Protein AF-A0A087TX64-F1 (afdb_monomer)

Sequence (82 aa):
MSKLMHKSELNEGNVSFYLVLFERWARCIELEEQNWLSQLLGLLPYEITHLIAREPEEKANDYKHVKQLLLRKFELALNSFG

Organism: Stegodyphus mimosarum (NCBI:txid407821)

Mean predicted aligned error: 9.07 Å

Nearest PDB structures (foldseek):
  7r24-assembly1_A  TM=7.266E-01  e=2.445E+00  Rattus norvegicus
  6sqw-assembly1_A  TM=3.034E-01  e=9.352E+00  Mus musculus
  7mu5-assembly2_F  TM=2.791E-01  e=8.799E+00  Homo sapiens

pLDDT: mean 76.26, std 16.76, range [39.81, 91.75]

Foldseek 3Di:
DDDDPDPPPVDLVCLVVVVVVLVVVCVVVVPDPQCSLVVVLVVDDPVLVVQLVPDDPVQSSDPVSSSVSSCVVSVVVVVVVD

Solvent-accessible surface area (backbone atoms only — not comparable to full-atom values): 5044 Å² total; per-residue (Å²): 139,84,72,82,78,69,95,80,65,82,48,68,83,37,60,65,57,49,52,53,52,48,54,51,51,37,59,74,70,67,54,57,73,87,50,47,49,64,55,46,56,75,70,48,57,69,76,59,48,55,59,43,69,73,43,59,67,77,48,50,70,28,56,70,52,45,51,49,54,53,46,54,59,32,54,53,58,64,65,71,77,117

Radius of gyration: 13.31 Å; Cα contacts (8 Å, |Δi|>4): 35; chains: 1; bounding box: 35×32×33 Å

Secondary structure (DSSP, 8-state):
------TT---TT-HHHHHHHHHHHHHHTT--HHHHHHHHHHHS-HHHHHHHTTS-HHHHT-HHHHHHHHHHHHHHHHHT--

Structure (mmCIF, N/CA/C/O backbone):
data_AF-A0A087TX64-F1
#
_entry.id   AF-A0A087TX64-F1
#
loop_
_atom_site.group_PDB
_atom_site.id
_atom_site.type_symbol
_atom_site.label_atom_id
_atom_site.label_alt_id
_atom_site.label_comp_id
_atom_site.label_asym_id
_atom_site.label_entity_id
_atom_site.label_seq_id
_atom_site.pdbx_PDB_ins_code
_atom_site.Cartn_x
_atom_site.Cartn_y
_atom_site.Cartn_z
_atom_site.occupancy
_atom_site.B_iso_or_equiv
_atom_site.auth_seq_id
_atom_site.auth_comp_id
_atom_site.auth_asym_id
_atom_site.auth_atom_id
_atom_site.pdbx_PDB_model_num
ATOM 1 N N . MET A 1 1 ? 20.134 15.562 6.488 1.00 42.00 1 MET A N 1
ATOM 2 C CA . MET A 1 1 ? 19.304 15.680 5.266 1.00 42.00 1 MET A CA 1
ATOM 3 C C . MET A 1 1 ? 19.932 14.840 4.165 1.00 42.00 1 MET A C 1
ATOM 5 O O . MET A 1 1 ? 20.680 15.356 3.347 1.00 42.00 1 MET A O 1
ATOM 9 N N . SER A 1 2 ? 19.720 13.526 4.193 1.00 39.81 2 SER A N 1
ATOM 10 C CA . SER A 1 2 ? 20.337 12.609 3.233 1.00 39.81 2 SER A CA 1
ATOM 11 C C . SER A 1 2 ? 19.318 12.151 2.196 1.00 39.81 2 SER A C 1
ATOM 13 O O . SER A 1 2 ? 18.491 11.293 2.473 1.00 39.81 2 SER A O 1
ATOM 15 N N . LYS A 1 3 ? 19.486 12.732 1.004 1.00 44.94 3 LYS A N 1
ATOM 16 C CA . LYS A 1 3 ? 19.330 12.102 -0.311 1.00 44.94 3 LYS A CA 1
ATOM 17 C C . LYS A 1 3 ? 17.906 11.678 -0.696 1.00 44.94 3 LYS A C 1
ATOM 19 O O . LYS A 1 3 ? 17.455 10.580 -0.398 1.00 44.94 3 LYS A O 1
ATOM 24 N N . LEU A 1 4 ? 17.251 12.579 -1.440 1.00 52.81 4 LEU A N 1
ATOM 25 C CA . LEU A 1 4 ? 16.139 12.268 -2.339 1.00 52.81 4 LEU A CA 1
ATOM 26 C C . LEU A 1 4 ? 16.445 10.963 -3.089 1.00 52.81 4 LEU A C 1
ATOM 28 O O . LEU A 1 4 ? 17.519 10.829 -3.682 1.00 52.81 4 LEU A O 1
ATOM 32 N N . MET A 1 5 ? 15.502 10.023 -3.027 1.00 49.38 5 MET A N 1
ATOM 33 C CA . MET A 1 5 ? 15.574 8.721 -3.682 1.00 49.38 5 MET A CA 1
ATOM 34 C C . MET A 1 5 ? 15.917 8.891 -5.164 1.00 49.38 5 MET A C 1
ATOM 36 O O . MET A 1 5 ? 15.294 9.675 -5.885 1.00 49.38 5 MET A O 1
ATOM 40 N N . HIS A 1 6 ? 16.953 8.179 -5.601 1.00 47.41 6 HIS A N 1
ATOM 41 C CA . HIS A 1 6 ? 17.414 8.202 -6.978 1.00 47.41 6 HIS A CA 1
ATOM 42 C C . HIS A 1 6 ? 16.284 7.687 -7.878 1.00 47.41 6 HIS A C 1
ATOM 44 O O . HIS A 1 6 ? 15.782 6.580 -7.702 1.00 47.41 6 HIS A O 1
ATOM 50 N N . LYS A 1 7 ? 15.907 8.494 -8.872 1.00 49.91 7 LYS A N 1
ATOM 51 C CA . LYS A 1 7 ? 14.841 8.261 -9.865 1.00 49.91 7 LYS A CA 1
ATOM 52 C C . LYS A 1 7 ? 15.047 6.995 -10.735 1.00 49.91 7 LYS A C 1
ATOM 54 O O . LYS A 1 7 ? 14.281 6.760 -11.657 1.00 49.91 7 LYS A O 1
ATOM 59 N N . SER A 1 8 ? 16.089 6.204 -10.465 1.00 42.06 8 SER A N 1
ATOM 60 C CA . SER A 1 8 ? 16.617 5.112 -11.292 1.00 42.06 8 SER A CA 1
ATOM 61 C C . SER A 1 8 ? 16.540 3.714 -10.652 1.00 42.06 8 SER A C 1
ATOM 63 O O . SER A 1 8 ? 17.044 2.768 -11.245 1.00 42.06 8 SER 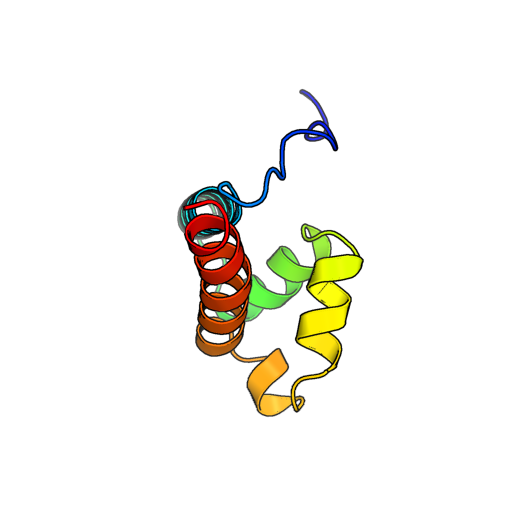A O 1
ATOM 65 N N . GLU A 1 9 ? 15.924 3.553 -9.474 1.00 50.50 9 GLU A N 1
ATOM 66 C CA . GLU A 1 9 ? 15.781 2.247 -8.789 1.00 50.50 9 GLU A CA 1
ATOM 67 C C . GLU A 1 9 ? 14.345 1.694 -8.759 1.00 50.50 9 GLU A C 1
ATOM 69 O O . GLU A 1 9 ? 14.080 0.685 -8.113 1.00 50.50 9 GLU A O 1
ATOM 74 N N . LEU A 1 10 ? 13.403 2.283 -9.497 1.00 50.78 10 LEU A N 1
ATOM 75 C CA . LEU A 1 10 ? 12.112 1.643 -9.775 1.00 50.78 10 LEU A CA 1
ATOM 76 C C . LEU A 1 10 ? 12.241 0.768 -11.029 1.00 50.78 10 LEU A C 1
ATOM 78 O O . LEU A 1 10 ? 11.619 1.029 -12.051 1.00 50.78 10 LEU A O 1
ATOM 82 N N . ASN A 1 11 ? 13.100 -0.250 -10.959 1.00 53.69 11 ASN A N 1
ATOM 83 C CA . ASN A 1 11 ? 13.063 -1.347 -11.922 1.00 53.69 11 ASN A CA 1
ATOM 84 C C . ASN A 1 11 ? 11.825 -2.202 -11.602 1.00 53.69 11 ASN A C 1
ATOM 86 O O . ASN A 1 11 ? 11.458 -2.324 -10.433 1.00 53.69 11 ASN A O 1
ATOM 90 N N . GLU A 1 12 ? 11.170 -2.779 -12.605 1.00 52.34 12 GLU A N 1
ATOM 91 C CA . GLU A 1 12 ? 9.828 -3.388 -12.506 1.00 52.34 12 GLU A CA 1
ATOM 92 C C . GLU A 1 12 ? 9.688 -4.498 -11.433 1.00 52.34 12 GLU A C 1
ATOM 94 O O . GLU A 1 12 ? 8.578 -4.807 -11.011 1.00 52.34 12 GLU A O 1
ATOM 99 N N . GLY A 1 13 ? 10.796 -5.020 -10.890 1.00 53.56 13 GLY A N 1
ATOM 100 C CA . GLY A 1 13 ? 10.831 -5.925 -9.730 1.00 53.56 13 GLY A CA 1
ATOM 101 C C . GLY A 1 13 ? 10.777 -5.276 -8.330 1.00 53.56 13 GLY A C 1
ATOM 102 O O . GLY A 1 13 ? 10.710 -6.002 -7.340 1.00 53.56 13 GLY A O 1
ATOM 103 N N . ASN A 1 14 ? 10.786 -3.942 -8.203 1.00 65.62 14 ASN A N 1
ATOM 104 C CA . ASN A 1 14 ? 10.994 -3.241 -6.920 1.00 65.62 14 ASN A CA 1
ATOM 105 C C . ASN A 1 14 ? 9.724 -2.657 -6.271 1.00 65.62 14 ASN A C 1
ATOM 107 O O . ASN A 1 14 ? 9.801 -2.113 -5.169 1.00 65.62 14 ASN A O 1
ATOM 111 N N . VAL A 1 15 ? 8.546 -2.771 -6.895 1.00 74.75 15 VAL A N 1
ATOM 112 C CA . VAL A 1 15 ? 7.296 -2.207 -6.337 1.00 74.75 15 VAL A CA 1
ATOM 113 C C . VAL A 1 15 ? 6.812 -2.977 -5.108 1.00 74.75 15 VAL A C 1
ATOM 115 O O . VAL A 1 15 ? 6.370 -2.367 -4.137 1.00 74.75 15 VAL A O 1
ATOM 118 N N . SER A 1 16 ? 6.962 -4.304 -5.090 1.00 75.25 16 SER A N 1
ATOM 119 C CA . SER A 1 16 ? 6.669 -5.125 -3.907 1.00 75.25 16 SER A CA 1
ATOM 120 C C . SER A 1 16 ? 7.572 -4.750 -2.726 1.00 75.25 16 SER A C 1
ATOM 122 O O . SER A 1 16 ? 7.087 -4.564 -1.609 1.00 75.25 16 SER A O 1
ATOM 124 N N . PHE A 1 17 ? 8.869 -4.555 -2.980 1.00 77.06 17 PHE A N 1
ATOM 125 C CA . PHE A 1 17 ? 9.833 -4.094 -1.982 1.00 77.06 17 PHE A CA 1
ATOM 126 C C . PHE A 1 17 ? 9.498 -2.687 -1.473 1.00 77.06 17 PHE A C 1
ATOM 128 O O . PHE A 1 17 ? 9.517 -2.443 -0.266 1.00 77.06 17 PHE A O 1
ATOM 135 N N . TYR A 1 18 ? 9.120 -1.782 -2.378 1.00 79.25 18 TYR A N 1
ATOM 136 C CA . TYR A 1 18 ? 8.724 -0.421 -2.035 1.00 79.25 18 TYR A CA 1
ATOM 137 C C . TYR A 1 18 ? 7.479 -0.383 -1.144 1.00 79.25 18 TYR A C 1
ATOM 139 O O . TYR A 1 18 ? 7.467 0.314 -0.131 1.00 79.25 18 TYR A O 1
ATOM 147 N N . LEU A 1 19 ? 6.459 -1.181 -1.472 1.00 83.88 19 LEU A N 1
ATOM 148 C CA . LEU A 1 19 ? 5.249 -1.307 -0.659 1.00 83.88 19 LEU A CA 1
ATOM 149 C C . LEU A 1 19 ? 5.577 -1.817 0.748 1.00 83.88 19 LEU A C 1
ATOM 151 O O . LEU A 1 19 ? 5.108 -1.244 1.726 1.00 83.88 19 LEU A O 1
ATOM 155 N N . VAL A 1 20 ? 6.437 -2.833 0.874 1.00 85.12 20 VAL A N 1
ATOM 156 C CA . VAL A 1 20 ? 6.872 -3.342 2.188 1.00 85.12 20 VAL A CA 1
ATOM 157 C C . VAL A 1 20 ? 7.645 -2.285 2.981 1.00 85.12 20 VAL A C 1
ATOM 159 O O . VAL A 1 20 ? 7.452 -2.166 4.194 1.00 85.12 20 VAL A O 1
ATOM 162 N N . LEU A 1 21 ? 8.517 -1.510 2.331 1.00 85.44 21 LEU A N 1
ATOM 163 C CA . LEU A 1 21 ? 9.258 -0.432 2.988 1.00 85.44 21 LEU A CA 1
ATOM 164 C C . LEU A 1 21 ? 8.318 0.677 3.473 1.00 85.44 21 LEU A C 1
ATOM 166 O O . LEU A 1 21 ? 8.452 1.132 4.610 1.00 85.44 21 LEU A O 1
ATOM 170 N N . PHE A 1 22 ? 7.351 1.063 2.642 1.00 88.12 22 PHE A N 1
ATOM 171 C CA . PHE A 1 22 ? 6.321 2.030 2.995 1.00 88.12 22 PHE A CA 1
ATOM 172 C C . PHE A 1 22 ? 5.500 1.561 4.203 1.00 88.12 22 PHE A C 1
ATOM 174 O O . PHE A 1 22 ? 5.375 2.306 5.168 1.00 88.12 22 PHE A O 1
ATOM 181 N N . GLU A 1 23 ? 5.007 0.318 4.205 1.00 89.38 23 GLU A N 1
ATOM 182 C CA . GLU A 1 23 ? 4.226 -0.229 5.327 1.00 89.38 23 GLU A CA 1
ATOM 183 C C . GLU A 1 23 ? 5.035 -0.257 6.628 1.00 89.38 23 GLU A C 1
ATOM 185 O O . GLU A 1 23 ? 4.508 0.030 7.703 1.00 89.38 23 GLU A O 1
ATOM 190 N N . ARG A 1 24 ? 6.331 -0.580 6.549 1.00 89.62 24 ARG A N 1
ATOM 191 C CA . ARG A 1 24 ? 7.230 -0.523 7.710 1.00 89.62 24 ARG A CA 1
ATOM 192 C C . ARG A 1 24 ? 7.412 0.904 8.207 1.00 89.62 24 ARG A C 1
ATOM 194 O O . ARG A 1 24 ? 7.304 1.125 9.407 1.00 89.62 24 ARG A O 1
ATOM 201 N N . TRP A 1 25 ? 7.659 1.854 7.309 1.00 89.94 25 TRP A N 1
ATOM 202 C CA . TRP A 1 25 ? 7.795 3.263 7.668 1.00 89.94 25 TRP A CA 1
ATOM 203 C C . TRP A 1 25 ? 6.512 3.804 8.301 1.00 89.94 25 TRP A C 1
ATOM 205 O O . TRP A 1 25 ? 6.574 4.366 9.390 1.00 89.94 25 TRP A O 1
ATOM 215 N N . ALA A 1 26 ? 5.360 3.545 7.681 1.00 89.75 26 ALA A N 1
ATOM 216 C CA . ALA A 1 26 ? 4.050 3.957 8.163 1.00 89.75 26 ALA A CA 1
ATOM 217 C C . ALA A 1 26 ? 3.753 3.393 9.560 1.00 89.75 26 ALA A C 1
ATOM 219 O O . ALA A 1 26 ? 3.308 4.129 10.433 1.00 89.75 26 ALA A O 1
ATOM 220 N N . ARG A 1 27 ? 4.088 2.120 9.816 1.00 89.62 27 ARG A N 1
ATOM 221 C CA . ARG A 1 27 ? 3.994 1.527 11.162 1.00 89.62 27 ARG A CA 1
ATOM 222 C C . ARG A 1 27 ? 4.971 2.147 12.156 1.00 89.62 27 ARG A C 1
ATOM 224 O O . ARG A 1 27 ? 4.598 2.352 13.302 1.00 89.62 27 ARG A O 1
ATOM 231 N N . CYS A 1 28 ? 6.203 2.445 11.743 1.00 91.25 28 CYS A N 1
ATOM 232 C CA . CYS A 1 28 ? 7.200 3.069 12.618 1.00 91.25 28 CYS A CA 1
ATOM 233 C C . CYS A 1 28 ? 6.784 4.461 13.099 1.00 91.25 28 CYS A C 1
ATOM 235 O O . CYS A 1 28 ? 7.179 4.851 14.193 1.00 91.25 28 CYS A O 1
ATOM 237 N N . ILE A 1 29 ? 6.026 5.201 12.290 1.00 91.56 29 ILE A N 1
ATOM 238 C CA . ILE A 1 29 ? 5.505 6.523 12.656 1.00 91.56 29 ILE A CA 1
ATOM 239 C C . ILE A 1 29 ? 4.051 6.478 13.150 1.00 91.56 29 ILE A C 1
ATOM 241 O O . ILE A 1 29 ? 3.440 7.531 13.290 1.00 91.56 29 ILE A O 1
ATOM 245 N N . GLU A 1 30 ? 3.496 5.277 13.357 1.00 91.06 30 GLU A N 1
ATOM 246 C CA . GLU A 1 30 ? 2.103 5.053 13.770 1.00 91.06 30 GLU A CA 1
ATOM 247 C C . GLU A 1 30 ? 1.082 5.798 12.891 1.00 91.06 30 GLU A C 1
ATOM 249 O O . GLU A 1 30 ? 0.074 6.321 13.363 1.00 91.06 30 GLU A O 1
ATOM 254 N N . LEU A 1 31 ? 1.346 5.855 11.582 1.00 90.62 31 LEU A N 1
ATOM 255 C CA . LEU A 1 31 ? 0.459 6.501 10.626 1.00 90.62 31 LEU A CA 1
ATOM 256 C C . LEU A 1 31 ? -0.873 5.749 10.577 1.00 90.62 31 LEU A C 1
ATOM 258 O O . LEU A 1 31 ? -0.901 4.536 10.371 1.00 90.62 31 LEU A O 1
ATOM 262 N N . GLU A 1 32 ? -1.978 6.477 10.694 1.00 88.94 32 GLU A N 1
ATOM 263 C CA . GLU A 1 32 ? -3.313 5.901 10.539 1.00 88.94 32 GLU A CA 1
ATOM 264 C C . GLU A 1 32 ? -3.512 5.352 9.120 1.00 88.94 32 GLU A C 1
ATOM 266 O O . GLU A 1 32 ? -3.194 6.034 8.145 1.00 88.94 32 GLU A O 1
ATOM 271 N N . GLU A 1 33 ? -4.079 4.148 8.985 1.00 83.38 33 GLU A N 1
ATOM 272 C CA . GLU A 1 33 ? -4.254 3.472 7.686 1.00 83.38 33 GLU A CA 1
ATOM 273 C C . GLU A 1 33 ? -5.026 4.316 6.658 1.00 83.38 33 GLU A C 1
ATOM 275 O O . GLU A 1 33 ? -4.704 4.293 5.471 1.00 83.38 33 GLU A O 1
ATOM 280 N N . GLN A 1 34 ? -5.974 5.143 7.108 1.00 84.44 34 GLN A N 1
ATOM 281 C CA . GLN A 1 34 ? -6.708 6.084 6.252 1.00 84.44 34 GLN A CA 1
ATOM 282 C C . GLN A 1 34 ? -5.800 7.107 5.545 1.00 84.44 34 GLN A C 1
ATOM 284 O O . GLN A 1 34 ? -6.110 7.574 4.451 1.00 84.44 34 GLN A O 1
ATOM 289 N N . ASN A 1 35 ? -4.641 7.412 6.133 1.00 88.25 35 ASN A N 1
ATOM 290 C CA . ASN A 1 35 ? -3.654 8.329 5.572 1.00 88.25 35 ASN A CA 1
ATOM 291 C C . ASN A 1 35 ? -2.596 7.609 4.732 1.00 88.25 35 ASN A C 1
ATOM 293 O O . ASN A 1 35 ? -1.795 8.263 4.066 1.00 88.25 35 ASN A O 1
ATOM 297 N N . TRP A 1 36 ? -2.561 6.275 4.730 1.00 89.12 36 TRP A N 1
ATOM 298 C CA . TRP A 1 36 ? -1.525 5.544 4.003 1.00 89.12 36 TRP A CA 1
ATOM 299 C C . TRP A 1 36 ? -1.618 5.794 2.506 1.00 89.12 36 TRP A C 1
ATOM 301 O O . TRP A 1 36 ? -0.604 5.991 1.844 1.00 89.12 36 TRP A O 1
ATOM 311 N N . LEU A 1 37 ? -2.836 5.831 1.975 1.00 87.56 37 LEU A N 1
ATOM 312 C CA . LEU A 1 37 ? -3.056 6.001 0.549 1.00 87.56 37 LEU A CA 1
ATOM 313 C C . LEU A 1 37 ? -2.640 7.393 0.059 1.00 87.56 37 LEU A C 1
ATOM 315 O O . LEU A 1 37 ? -1.947 7.502 -0.950 1.00 87.56 37 LEU A O 1
ATOM 319 N N . SER A 1 38 ? -2.995 8.450 0.792 1.00 87.44 38 SER A N 1
ATOM 320 C CA . SER A 1 38 ? -2.623 9.823 0.432 1.00 87.44 38 SER A CA 1
ATOM 321 C C . SER A 1 38 ? -1.108 10.040 0.495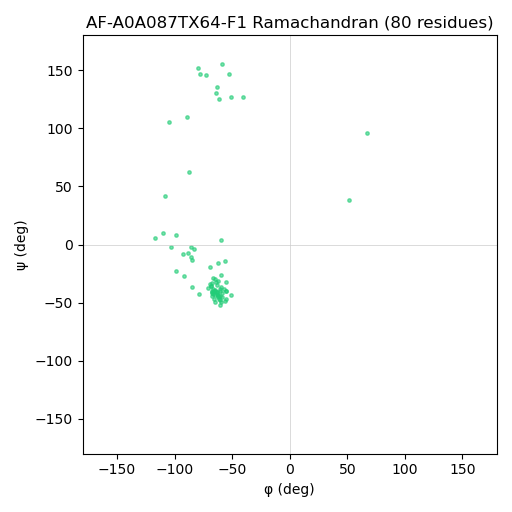 1.00 87.44 38 SER A C 1
ATOM 323 O O . SER A 1 38 ? -0.540 10.654 -0.409 1.00 87.44 38 SER A O 1
ATOM 325 N N . GLN A 1 39 ? -0.436 9.467 1.501 1.00 88.69 39 GLN A N 1
ATOM 326 C CA . GLN A 1 39 ? 1.027 9.488 1.590 1.00 88.69 39 GLN A CA 1
ATOM 327 C C . GLN A 1 39 ? 1.677 8.669 0.470 1.00 88.69 39 GLN A C 1
ATOM 329 O O . GLN A 1 39 ? 2.635 9.126 -0.150 1.00 88.69 39 GLN A O 1
ATOM 334 N N . LEU A 1 40 ? 1.138 7.486 0.162 1.00 86.69 40 LEU A N 1
ATOM 335 C CA . LEU A 1 40 ? 1.643 6.634 -0.911 1.00 86.69 40 LEU A CA 1
ATOM 336 C C . LEU A 1 40 ? 1.531 7.331 -2.276 1.00 86.69 40 LEU A C 1
ATOM 338 O O . LEU A 1 40 ? 2.501 7.343 -3.028 1.00 86.69 40 LEU A O 1
ATOM 342 N N . LEU A 1 41 ? 0.395 7.961 -2.590 1.00 84.25 41 LEU A N 1
ATOM 343 C CA . LEU A 1 41 ? 0.202 8.695 -3.848 1.00 84.25 41 LEU A CA 1
ATOM 344 C C . LEU A 1 41 ? 1.206 9.842 -4.026 1.00 84.25 41 LEU A C 1
ATOM 346 O O . LEU A 1 41 ? 1.668 10.065 -5.142 1.00 84.25 41 LEU A O 1
ATOM 350 N N . GLY A 1 42 ? 1.576 10.535 -2.944 1.00 84.25 42 GLY A N 1
ATOM 351 C CA . GLY A 1 42 ? 2.591 11.594 -2.983 1.00 84.25 42 GLY A CA 1
ATOM 352 C C . GLY A 1 42 ? 4.016 11.089 -3.232 1.00 84.25 42 GLY A C 1
ATOM 353 O O . GLY A 1 42 ? 4.885 11.861 -3.636 1.00 84.25 42 GLY A O 1
ATOM 354 N N . LEU A 1 43 ? 4.259 9.799 -3.000 1.00 82.25 43 LEU A N 1
ATOM 355 C CA . LEU A 1 43 ? 5.557 9.153 -3.175 1.00 82.25 43 LEU A CA 1
ATOM 356 C C . LEU A 1 43 ? 5.686 8.401 -4.508 1.00 82.25 43 LEU A C 1
ATOM 358 O O . LEU A 1 43 ? 6.801 8.147 -4.970 1.00 82.25 43 LEU A O 1
ATOM 362 N N . LEU A 1 44 ? 4.561 8.019 -5.115 1.00 81.44 44 LEU A N 1
ATOM 363 C CA . LEU A 1 44 ? 4.540 7.248 -6.351 1.00 81.44 44 LEU A CA 1
ATOM 364 C C . LEU A 1 44 ? 4.836 8.122 -7.587 1.00 81.44 44 LEU A C 1
ATOM 366 O O . LEU A 1 44 ? 4.417 9.279 -7.654 1.00 81.44 44 LEU A O 1
ATOM 370 N N . PRO A 1 45 ? 5.505 7.564 -8.614 1.00 78.81 45 PRO A N 1
ATOM 371 C CA . PRO A 1 45 ? 5.627 8.204 -9.919 1.00 78.81 45 PRO A CA 1
ATOM 372 C C . PRO A 1 45 ? 4.268 8.480 -10.566 1.00 78.81 45 PRO A C 1
ATOM 374 O O . PRO A 1 45 ? 3.290 7.762 -10.338 1.00 78.81 45 PRO A O 1
ATOM 377 N N . TYR A 1 46 ? 4.244 9.474 -11.453 1.00 80.38 46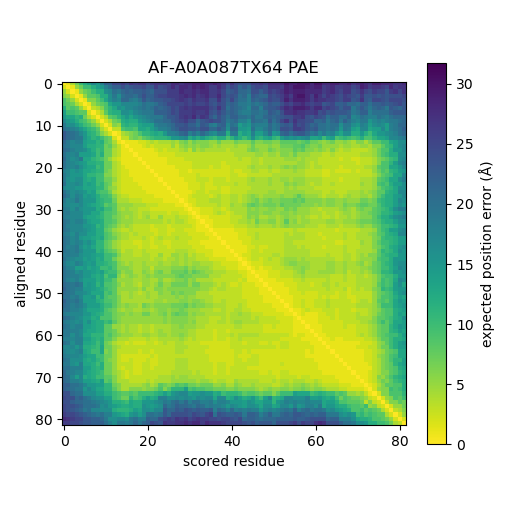 TYR A N 1
ATOM 378 C CA . TYR A 1 46 ? 3.045 9.904 -12.172 1.00 80.38 46 TYR A CA 1
ATOM 379 C C . TYR A 1 46 ? 2.379 8.771 -12.970 1.00 80.38 46 TYR A C 1
ATOM 381 O O . TYR A 1 46 ? 1.157 8.646 -13.009 1.00 80.38 46 TYR A O 1
ATOM 389 N N . GLU A 1 47 ? 3.176 7.902 -13.581 1.00 80.00 47 GLU A N 1
ATOM 390 C CA . GLU A 1 47 ? 2.694 6.780 -14.384 1.00 80.00 47 GLU A CA 1
ATOM 391 C C . GLU A 1 47 ? 1.894 5.782 -13.536 1.00 80.00 47 GLU A C 1
ATOM 393 O O . GLU A 1 47 ? 0.903 5.214 -14.000 1.00 80.00 47 GLU A O 1
ATOM 398 N N . ILE A 1 48 ? 2.297 5.599 -12.275 1.00 80.75 48 ILE A N 1
ATOM 399 C CA . ILE A 1 48 ? 1.637 4.698 -11.332 1.00 80.75 48 ILE A CA 1
ATOM 400 C C . ILE A 1 48 ? 0.373 5.347 -10.761 1.00 80.75 48 ILE A C 1
ATOM 402 O O . ILE A 1 48 ? -0.672 4.698 -10.685 1.00 80.75 48 ILE A O 1
ATOM 406 N N . THR A 1 49 ? 0.427 6.629 -10.398 1.00 83.69 49 THR A N 1
ATOM 407 C CA . THR A 1 49 ? -0.756 7.342 -9.892 1.00 83.69 49 THR A CA 1
ATOM 408 C C . THR A 1 49 ? -1.846 7.459 -10.958 1.00 83.69 49 THR A C 1
ATOM 410 O O . THR A 1 49 ? -3.028 7.334 -10.638 1.00 83.69 49 THR A O 1
ATOM 413 N N . HIS A 1 50 ? -1.476 7.566 -12.238 1.00 83.75 50 HIS A N 1
ATOM 414 C CA . HIS A 1 50 ? -2.431 7.541 -13.345 1.00 83.75 50 HIS A CA 1
ATOM 415 C C . HIS A 1 50 ? -3.153 6.189 -13.492 1.00 83.75 50 HIS A C 1
ATOM 417 O O . HIS A 1 50 ? -4.310 6.156 -13.906 1.00 83.75 50 HIS A O 1
ATOM 423 N N . LEU A 1 51 ? -2.524 5.067 -13.122 1.00 85.81 51 LEU A N 1
ATOM 424 C CA . LEU A 1 51 ? -3.202 3.763 -13.094 1.00 85.81 51 LEU A CA 1
ATOM 425 C C . LEU A 1 51 ? -4.275 3.709 -12.005 1.00 85.81 51 LEU A C 1
ATOM 427 O O . LEU A 1 51 ? -5.358 3.186 -12.252 1.00 85.81 51 LEU A O 1
ATOM 431 N N . ILE A 1 52 ? -3.985 4.272 -10.832 1.00 87.44 52 ILE A N 1
ATOM 432 C CA . ILE A 1 52 ? -4.922 4.328 -9.704 1.00 87.44 52 ILE A CA 1
ATOM 433 C C . ILE A 1 52 ? -6.103 5.247 -10.039 1.00 87.44 52 ILE A C 1
ATOM 435 O O . ILE A 1 52 ? -7.247 4.889 -9.781 1.00 87.44 52 ILE A O 1
ATOM 439 N N . ALA A 1 53 ? -5.849 6.379 -10.703 1.00 87.69 53 ALA A N 1
ATOM 440 C CA . ALA A 1 53 ? -6.882 7.334 -11.116 1.00 87.69 53 ALA A CA 1
ATOM 441 C C . ALA A 1 53 ? -7.914 6.768 -12.113 1.00 87.69 53 ALA A C 1
ATOM 443 O O . ALA A 1 53 ? -8.963 7.371 -12.322 1.00 87.69 53 ALA A O 1
ATOM 444 N N . ARG A 1 54 ? -7.622 5.629 -12.755 1.00 89.44 54 ARG A N 1
ATOM 445 C CA . ARG A 1 54 ? -8.553 4.943 -13.666 1.00 89.44 54 ARG A CA 1
ATOM 446 C C . ARG A 1 54 ? -9.525 4.013 -12.943 1.00 89.44 54 ARG A C 1
ATOM 448 O O . ARG A 1 54 ? -10.480 3.554 -13.569 1.00 89.44 54 ARG A O 1
ATOM 455 N N . GLU A 1 55 ? -9.277 3.709 -11.673 1.00 90.38 55 GLU A N 1
ATOM 456 C CA . GLU A 1 55 ? -10.197 2.928 -10.854 1.00 90.38 55 GLU A CA 1
ATOM 457 C C . GLU A 1 55 ? -11.343 3.817 -10.330 1.00 90.38 55 GLU A C 1
ATOM 459 O O . GLU A 1 55 ? -11.161 5.020 -10.145 1.00 90.38 55 GLU A O 1
ATOM 464 N N . PRO A 1 56 ? -12.530 3.242 -10.066 1.00 91.75 56 PRO A N 1
ATOM 465 C CA . PRO A 1 56 ? -13.609 3.938 -9.365 1.00 91.75 56 PRO A CA 1
ATOM 466 C C . PRO A 1 56 ? -13.126 4.526 -8.036 1.00 91.75 56 PRO A C 1
ATOM 468 O O . PRO A 1 56 ? -12.317 3.895 -7.363 1.00 91.75 56 PRO A O 1
ATOM 471 N N . GLU A 1 57 ? -13.669 5.670 -7.615 1.00 88.00 57 GLU A N 1
ATOM 472 C CA . GLU A 1 57 ? -13.256 6.374 -6.389 1.00 88.00 57 GLU A CA 1
ATOM 473 C C . GLU A 1 57 ? -13.220 5.461 -5.150 1.00 88.00 57 GLU A C 1
ATOM 475 O O . GLU A 1 57 ? -12.240 5.452 -4.412 1.00 88.00 57 GLU A O 1
ATOM 480 N N . GLU A 1 58 ? -14.236 4.613 -4.976 1.00 89.50 58 GLU A N 1
ATOM 481 C CA . GLU A 1 58 ? -14.310 3.621 -3.892 1.00 89.50 58 GLU A CA 1
ATOM 482 C C . GLU A 1 58 ? -13.090 2.685 -3.862 1.00 89.50 58 GLU A C 1
ATOM 484 O O . GLU A 1 58 ? -12.563 2.360 -2.803 1.00 89.50 58 GLU A O 1
ATOM 489 N N . LYS A 1 59 ? -12.621 2.268 -5.040 1.00 88.31 59 LYS A N 1
ATOM 490 C CA . LYS A 1 59 ? -11.488 1.354 -5.221 1.00 88.31 59 LYS A CA 1
ATOM 491 C C . LYS A 1 59 ? -10.148 2.078 -5.200 1.00 88.31 59 LYS A C 1
ATOM 493 O O . LYS A 1 59 ? -9.172 1.537 -4.692 1.00 88.31 59 LYS A O 1
ATOM 498 N N . ALA A 1 60 ? -10.097 3.287 -5.750 1.00 87.62 60 ALA A N 1
ATOM 499 C CA . ALA A 1 60 ? -8.915 4.136 -5.734 1.00 87.62 60 ALA A CA 1
ATOM 500 C C . ALA A 1 60 ? -8.569 4.595 -4.310 1.00 87.62 60 ALA A C 1
ATOM 502 O O . ALA A 1 60 ? -7.393 4.785 -4.018 1.00 87.62 60 ALA A O 1
ATOM 503 N N . ASN A 1 61 ? -9.569 4.712 -3.428 1.00 87.06 61 ASN A N 1
ATOM 504 C CA . ASN A 1 61 ? -9.393 5.045 -2.014 1.00 87.06 61 ASN A CA 1
ATOM 505 C C . ASN A 1 61 ? -9.157 3.825 -1.103 1.00 87.06 61 ASN A C 1
ATOM 507 O O . ASN A 1 61 ? -8.822 3.994 0.069 1.00 87.06 61 ASN A O 1
ATOM 511 N N . ASP A 1 62 ? -9.285 2.598 -1.616 1.00 89.38 62 ASP A N 1
ATOM 512 C CA . ASP A 1 62 ? -8.989 1.375 -0.868 1.00 89.38 62 ASP A CA 1
ATOM 513 C C . ASP A 1 6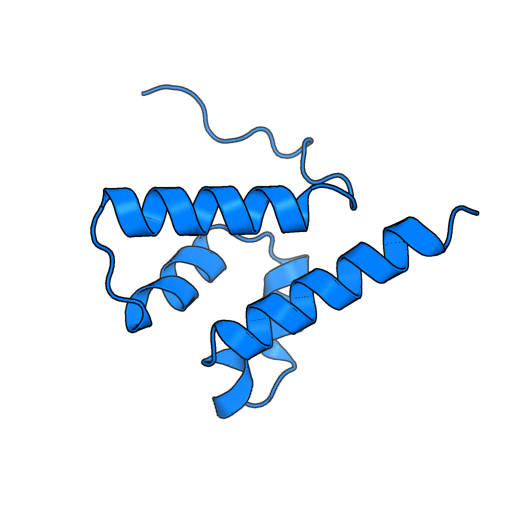2 ? -7.509 0.992 -1.031 1.00 89.38 62 ASP A C 1
ATOM 515 O O . ASP A 1 62 ? -7.063 0.521 -2.083 1.00 89.38 62 ASP A O 1
ATOM 519 N N . TYR A 1 63 ? -6.739 1.141 0.051 1.00 88.69 63 TYR A N 1
ATOM 520 C CA . TYR A 1 63 ? -5.322 0.774 0.088 1.00 88.69 63 TYR A CA 1
ATOM 521 C C . TYR A 1 63 ? -5.070 -0.685 -0.303 1.00 88.69 63 TYR A C 1
ATOM 523 O O . TYR A 1 63 ? -4.110 -0.981 -1.020 1.00 88.69 63 TYR A O 1
ATOM 531 N N . LYS A 1 64 ? -5.927 -1.613 0.129 1.00 88.75 64 LYS A N 1
ATOM 532 C CA . LYS A 1 64 ? -5.781 -3.039 -0.172 1.00 88.75 64 LYS A CA 1
ATOM 533 C C . LYS A 1 64 ? -5.991 -3.299 -1.660 1.00 88.75 64 LYS A C 1
ATOM 535 O O . LYS A 1 64 ? -5.229 -4.069 -2.251 1.00 88.75 64 LYS A O 1
ATOM 540 N N . HIS A 1 6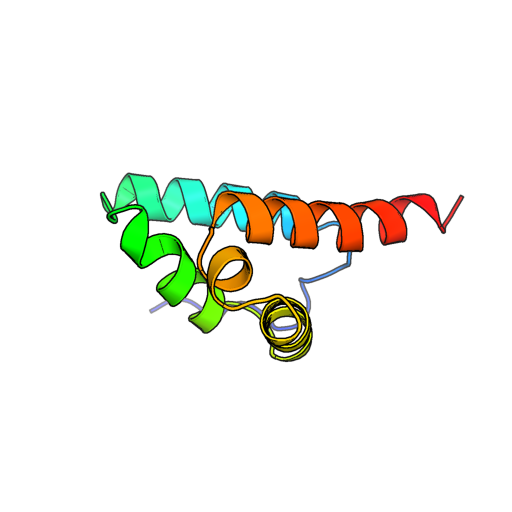5 ? -6.983 -2.646 -2.263 1.00 90.25 65 H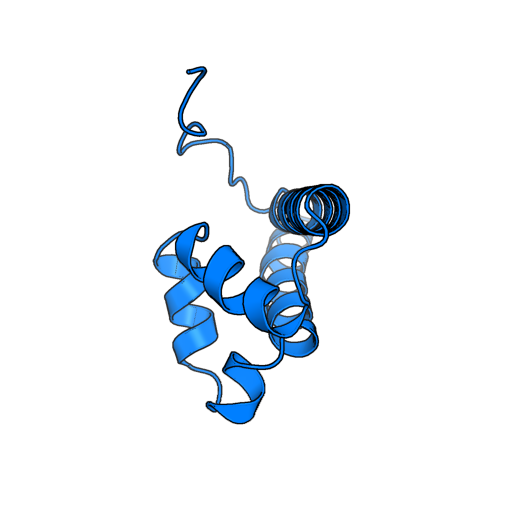IS A N 1
ATOM 541 C CA . HIS A 1 65 ? -7.230 -2.734 -3.703 1.00 90.25 65 HIS A CA 1
ATOM 542 C C . HIS A 1 65 ? -6.069 -2.144 -4.506 1.00 90.25 65 HIS A C 1
ATOM 544 O O . HIS A 1 65 ? -5.521 -2.822 -5.380 1.00 90.25 65 HIS A O 1
ATOM 550 N N . VAL A 1 66 ? -5.623 -0.933 -4.161 1.00 88.88 66 VAL A N 1
ATOM 551 C CA . VAL A 1 66 ? -4.477 -0.277 -4.810 1.00 88.88 66 VAL A CA 1
ATOM 552 C C . VAL A 1 66 ? -3.214 -1.125 -4.687 1.00 88.88 66 VAL A C 1
ATOM 554 O O . VAL A 1 66 ? -2.543 -1.373 -5.688 1.00 88.88 66 VAL A O 1
ATOM 557 N N . LYS A 1 67 ? -2.920 -1.666 -3.501 1.00 88.12 67 LYS A N 1
ATOM 558 C CA . LYS A 1 67 ? -1.786 -2.574 -3.289 1.00 88.12 67 LYS A CA 1
ATOM 559 C C . LYS A 1 67 ? -1.842 -3.776 -4.235 1.00 88.12 67 LYS A C 1
ATOM 561 O O . LYS A 1 67 ? -0.841 -4.101 -4.868 1.00 88.12 67 LYS A O 1
ATOM 566 N N . GLN A 1 68 ? -2.999 -4.425 -4.367 1.00 88.25 68 GLN A N 1
ATOM 567 C CA . GLN A 1 68 ? -3.163 -5.568 -5.274 1.00 88.25 68 GLN A CA 1
ATOM 568 C C . GLN A 1 68 ? -3.040 -5.185 -6.751 1.00 88.25 68 GLN A C 1
ATOM 570 O O . GLN A 1 68 ? -2.482 -5.959 -7.532 1.00 88.25 68 GLN A O 1
ATOM 575 N N . LEU A 1 69 ? -3.557 -4.020 -7.146 1.00 88.50 69 LEU A N 1
ATOM 576 C CA . LEU A 1 69 ? -3.432 -3.499 -8.507 1.00 88.50 69 LEU A CA 1
ATOM 577 C C . LEU A 1 69 ? -1.959 -3.287 -8.875 1.00 88.50 69 LEU A C 1
ATOM 579 O O . LEU A 1 69 ? -1.522 -3.734 -9.938 1.00 88.50 69 LEU A O 1
ATOM 583 N N . LEU A 1 70 ? -1.202 -2.652 -7.976 1.00 85.50 70 LEU A N 1
ATOM 584 C CA . LEU A 1 70 ? 0.232 -2.429 -8.132 1.00 85.50 70 LEU A CA 1
ATOM 585 C C . LEU A 1 70 ? 0.978 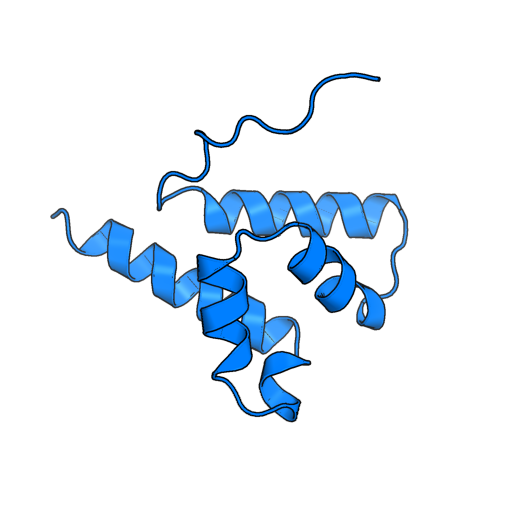-3.759 -8.234 1.00 85.50 70 LEU A C 1
ATOM 587 O O . LEU A 1 70 ? 1.688 -3.982 -9.211 1.00 85.50 70 LEU A O 1
ATOM 591 N N . LEU A 1 71 ? 0.760 -4.678 -7.292 1.00 83.31 71 LEU A N 1
ATOM 592 C CA . LEU A 1 71 ? 1.407 -5.991 -7.322 1.00 83.31 71 LEU A CA 1
ATOM 593 C C . LEU A 1 71 ? 1.126 -6.727 -8.635 1.00 83.31 71 LEU A C 1
ATOM 595 O O . LEU A 1 71 ? 2.070 -7.109 -9.314 1.00 83.31 71 LEU A O 1
ATOM 599 N N . ARG A 1 72 ? -0.134 -6.808 -9.082 1.00 83.62 72 ARG A N 1
ATOM 600 C CA . ARG A 1 72 ? -0.465 -7.484 -10.348 1.00 83.62 72 ARG A CA 1
ATOM 601 C C . ARG A 1 72 ? 0.199 -6.857 -11.568 1.00 83.62 72 ARG A C 1
ATOM 603 O O . ARG A 1 72 ? 0.622 -7.585 -12.461 1.00 83.62 72 ARG A O 1
ATOM 610 N N . LYS A 1 73 ? 0.276 -5.528 -11.645 1.00 78.38 73 LYS A N 1
ATOM 611 C CA . LYS A 1 73 ? 0.894 -4.852 -12.795 1.00 78.38 73 LYS A CA 1
ATOM 612 C C . LYS A 1 73 ? 2.387 -5.141 -12.907 1.00 78.38 73 LYS A C 1
ATOM 614 O O . LYS A 1 73 ? 2.865 -5.351 -14.017 1.00 78.38 73 LYS A O 1
ATOM 619 N N . PHE A 1 74 ? 3.083 -5.189 -11.779 1.00 73.62 74 PHE A N 1
ATOM 620 C CA . PHE A 1 74 ? 4.533 -5.366 -11.746 1.00 73.62 74 PHE A CA 1
ATOM 621 C C . PHE A 1 74 ? 4.961 -6.847 -11.647 1.00 73.62 74 PHE A C 1
ATOM 623 O O . PHE A 1 74 ? 5.993 -7.218 -12.197 1.00 73.62 74 PHE A O 1
ATOM 630 N N . GLU A 1 75 ? 4.137 -7.738 -11.080 1.00 68.31 75 GLU A N 1
ATOM 631 C CA . GLU A 1 75 ? 4.338 -9.200 -11.148 1.00 68.31 75 GLU A CA 1
ATOM 632 C C . GLU A 1 75 ? 4.138 -9.755 -12.568 1.00 68.31 75 GLU A C 1
ATOM 634 O O . GLU A 1 75 ? 4.842 -10.678 -12.979 1.00 68.31 75 GLU A O 1
ATOM 639 N N . LEU A 1 76 ? 3.198 -9.197 -13.344 1.00 56.34 76 LEU A N 1
ATOM 640 C CA . LEU A 1 76 ? 3.012 -9.578 -14.749 1.00 56.34 76 LEU A CA 1
ATOM 641 C C . LEU A 1 76 ? 4.199 -9.162 -15.628 1.00 56.34 76 LEU A C 1
ATOM 643 O O . LEU A 1 76 ? 4.536 -9.900 -16.548 1.00 56.34 76 LEU A O 1
ATOM 647 N N . ALA A 1 77 ? 4.855 -8.037 -15.322 1.00 51.84 77 ALA A N 1
ATOM 648 C CA . ALA A 1 77 ? 6.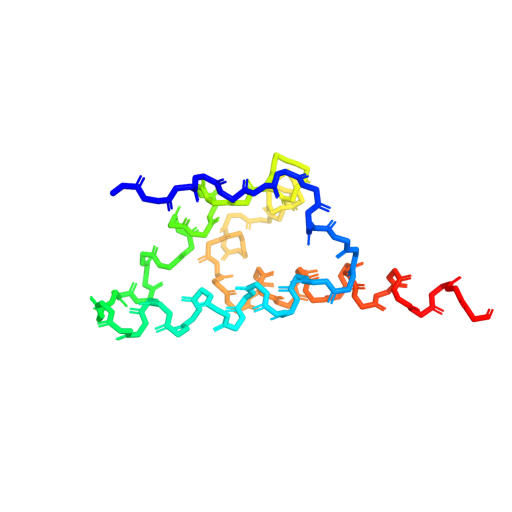056 -7.589 -16.029 1.00 51.84 77 ALA A CA 1
ATOM 649 C C . ALA A 1 77 ? 7.264 -8.511 -15.769 1.00 51.84 77 ALA A C 1
ATOM 651 O O . ALA A 1 77 ? 8.042 -8.789 -16.679 1.00 51.84 77 ALA A O 1
ATOM 652 N N . LEU A 1 78 ? 7.385 -9.061 -14.553 1.00 47.31 78 LEU A N 1
ATOM 653 C CA . LEU A 1 78 ? 8.464 -9.986 -14.189 1.00 47.31 78 LEU A CA 1
ATOM 654 C C . LEU A 1 78 ? 8.337 -11.354 -14.888 1.00 47.31 78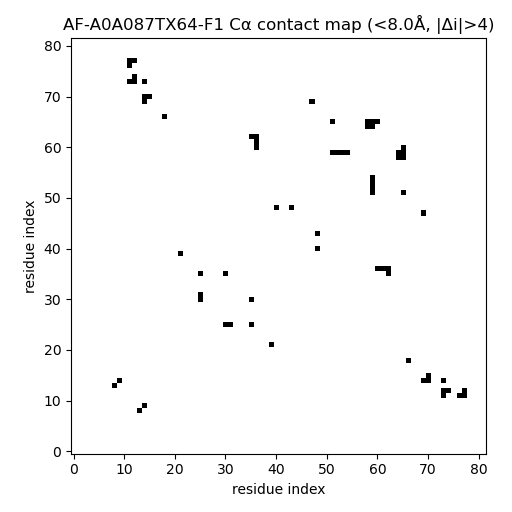 LEU A C 1
ATOM 656 O O . LEU A 1 78 ? 9.342 -11.962 -15.242 1.00 47.31 78 LEU A O 1
ATOM 660 N N . ASN A 1 79 ? 7.106 -11.826 -15.113 1.00 47.38 79 ASN A N 1
ATOM 661 C CA . ASN A 1 79 ? 6.836 -13.124 -15.745 1.00 47.38 79 ASN A CA 1
ATOM 662 C C . ASN A 1 79 ? 6.826 -13.085 -17.286 1.00 47.38 79 ASN A C 1
ATOM 664 O O . ASN A 1 79 ? 6.800 -14.141 -17.911 1.00 47.38 79 ASN A O 1
ATOM 668 N N . SER A 1 80 ? 6.838 -11.902 -17.914 1.00 47.31 80 SER A N 1
ATOM 669 C CA . SER A 1 80 ? 6.870 -11.765 -19.382 1.00 47.31 80 SER A CA 1
ATOM 670 C C . SER A 1 80 ? 8.276 -11.796 -20.000 1.00 47.31 80 SER A C 1
ATOM 672 O O . SER A 1 80 ? 8.392 -11.748 -21.221 1.00 47.31 80 SER A O 1
ATOM 674 N N . PHE A 1 81 ? 9.333 -11.902 -19.187 1.00 45.81 81 PHE A N 1
ATOM 675 C CA . PHE A 1 81 ? 10.725 -12.087 -19.631 1.00 45.81 81 PHE A CA 1
ATOM 676 C C . PHE A 1 81 ? 11.244 -13.510 -19.342 1.00 45.81 81 PHE A C 1
ATOM 678 O O . PHE A 1 81 ? 12.369 -13.679 -18.869 1.00 45.81 81 PHE A O 1
ATOM 685 N N . GLY A 1 82 ? 10.404 -14.520 -19.588 1.00 40.06 82 GLY A N 1
ATOM 686 C CA . GLY A 1 82 ? 10.763 -15.944 -19.549 1.00 40.06 82 GLY A CA 1
ATOM 687 C C . GLY A 1 82 ? 10.998 -16.516 -20.937 1.00 40.06 82 GLY A C 1
ATOM 688 O O . GLY A 1 82 ? 10.165 -16.228 -21.824 1.00 40.06 82 GLY A O 1
#